Protein AF-A0A016S3N4-F1 (afdb_monomer)

Foldseek 3Di:
DQCLFPVCVPPDDDDDQDQVVVVVDQADFQHDQDDDVVSNYQHQPHPPQQDDLVNLVQDPTRDGDHSVRSCCSPCVVVSVVSVVVVVVVVVD

Structure (mmCIF, N/CA/C/O backbone):
data_AF-A0A016S3N4-F1
#
_entry.id   AF-A0A016S3N4-F1
#
loop_
_atom_site.group_PDB
_atom_site.id
_atom_site.type_symbol
_atom_site.label_atom_id
_atom_site.label_alt_id
_atom_site.label_comp_id
_atom_site.label_asym_id
_atom_site.label_entity_id
_atom_site.label_seq_id
_atom_site.pdbx_PDB_ins_code
_atom_site.Cartn_x
_atom_site.Cartn_y
_atom_site.Cartn_z
_atom_site.occupancy
_atom_site.B_iso_or_equiv
_atom_site.auth_seq_id
_atom_site.auth_comp_id
_atom_site.auth_asym_id
_atom_site.auth_atom_id
_atom_site.pdbx_PDB_model_num
ATOM 1 N N . MET A 1 1 ? -3.035 6.733 -5.261 1.00 91.06 1 MET A N 1
ATOM 2 C CA . MET A 1 1 ? -3.010 5.638 -6.257 1.00 91.06 1 MET A CA 1
ATOM 3 C C . MET A 1 1 ? -4.217 4.724 -6.122 1.00 91.06 1 MET A C 1
ATOM 5 O O . MET A 1 1 ? -5.029 4.753 -7.028 1.00 91.06 1 MET A O 1
ATOM 9 N N . LEU A 1 2 ? -4.412 4.011 -5.006 1.00 96.44 2 LEU A N 1
ATOM 10 C CA . LEU A 1 2 ? -5.507 3.031 -4.860 1.00 96.44 2 LEU A CA 1
ATOM 11 C C . LEU A 1 2 ? -6.905 3.545 -5.241 1.00 96.44 2 LEU A C 1
ATOM 13 O O . LEU A 1 2 ? -7.559 2.912 -6.053 1.00 96.44 2 LEU A O 1
ATOM 17 N N . LYS A 1 3 ? -7.330 4.727 -4.769 1.00 95.19 3 LYS A N 1
ATOM 18 C CA . LYS A 1 3 ? -8.653 5.307 -5.103 1.00 95.19 3 LYS A CA 1
ATOM 19 C C . LYS A 1 3 ? -8.915 5.549 -6.600 1.00 95.19 3 LYS A C 1
ATOM 21 O O . LYS A 1 3 ? -10.033 5.879 -6.974 1.00 95.19 3 LYS A O 1
ATOM 26 N N . ARG A 1 4 ? -7.888 5.463 -7.450 1.00 94.00 4 ARG A N 1
ATOM 27 C CA . ARG A 1 4 ? -8.024 5.580 -8.909 1.00 94.00 4 ARG A CA 1
ATOM 28 C C . ARG A 1 4 ? -8.375 4.247 -9.572 1.00 94.00 4 ARG A C 1
ATOM 30 O O . ARG A 1 4 ? -8.777 4.273 -10.725 1.00 94.00 4 ARG A O 1
ATOM 37 N N . LEU A 1 5 ? -8.231 3.132 -8.856 1.00 95.50 5 LEU A N 1
ATOM 38 C CA . LEU A 1 5 ? -8.713 1.826 -9.282 1.00 95.50 5 LEU A C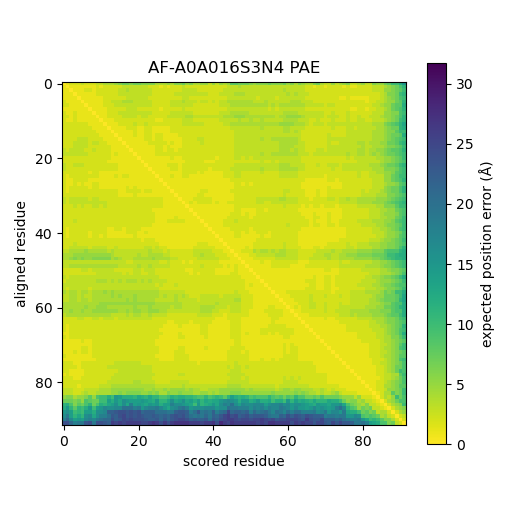A 1
ATOM 39 C C . LEU A 1 5 ? -10.194 1.682 -8.957 1.00 95.50 5 LEU A C 1
ATOM 41 O O . LEU A 1 5 ? -10.614 2.013 -7.848 1.00 95.50 5 LEU A O 1
ATOM 45 N N . ASN A 1 6 ? -10.959 1.109 -9.880 1.00 94.69 6 ASN A N 1
ATOM 46 C CA . ASN A 1 6 ? -12.382 0.822 -9.713 1.00 94.69 6 ASN A CA 1
ATOM 47 C C . ASN A 1 6 ? -12.657 0.016 -8.440 1.00 94.69 6 ASN A C 1
ATOM 49 O O . ASN A 1 6 ? -13.573 0.350 -7.697 1.00 94.69 6 ASN A O 1
ATOM 53 N N . GLN A 1 7 ? -11.807 -0.973 -8.143 1.00 95.38 7 GLN A N 1
ATOM 54 C CA . GLN A 1 7 ? -11.922 -1.823 -6.956 1.00 95.38 7 GLN A CA 1
ATOM 55 C C . GLN A 1 7 ? -11.940 -1.036 -5.634 1.00 95.38 7 GLN A C 1
ATOM 57 O O . GLN A 1 7 ? -12.649 -1.418 -4.712 1.00 95.38 7 GLN A O 1
ATOM 62 N N . PHE A 1 8 ? -11.160 0.045 -5.525 1.00 96.75 8 PHE A N 1
ATOM 63 C CA . PHE A 1 8 ? -10.978 0.792 -4.269 1.00 96.75 8 PHE A CA 1
ATOM 64 C C . PHE A 1 8 ? -11.569 2.204 -4.321 1.00 96.75 8 PHE A C 1
ATOM 66 O O . PHE A 1 8 ? -11.339 3.015 -3.419 1.00 96.75 8 PHE A O 1
ATOM 73 N N . ARG A 1 9 ? -12.280 2.541 -5.400 1.00 95.69 9 ARG A N 1
ATOM 74 C CA . ARG A 1 9 ? -12.745 3.902 -5.689 1.00 95.69 9 ARG A CA 1
ATOM 75 C C . ARG A 1 9 ? -13.608 4.467 -4.562 1.00 95.69 9 ARG A C 1
ATOM 77 O O . ARG A 1 9 ? -13.380 5.595 -4.115 1.00 95.69 9 ARG A O 1
ATOM 84 N N . ASP A 1 10 ? -14.517 3.644 -4.056 1.00 96.62 10 ASP A N 1
ATOM 85 C CA . ASP A 1 10 ? -15.518 4.042 -3.064 1.00 96.62 10 ASP A CA 1
ATOM 86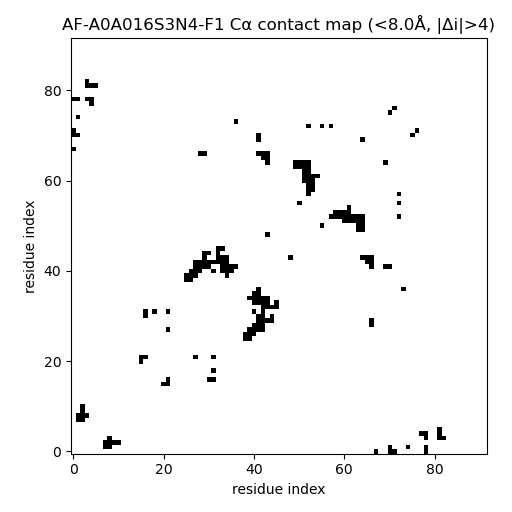 C C . ASP A 1 10 ? -15.085 3.739 -1.623 1.00 96.62 10 ASP A C 1
ATOM 88 O O . ASP A 1 10 ? -15.855 3.905 -0.681 1.00 96.62 10 ASP A O 1
ATOM 92 N N . TYR A 1 11 ? -13.825 3.339 -1.421 1.00 97.25 11 TYR A N 1
ATOM 93 C CA . TYR A 1 11 ? -13.307 3.088 -0.081 1.00 97.25 11 TYR A CA 1
ATOM 94 C C . TYR A 1 11 ? -13.169 4.411 0.680 1.00 97.25 11 TYR A C 1
ATOM 96 O O . TYR A 1 11 ? -12.704 5.437 0.149 1.00 97.25 11 TYR A O 1
ATOM 104 N N . ASN A 1 12 ? -13.537 4.362 1.959 1.00 97.31 12 ASN A N 1
ATOM 105 C CA . ASN A 1 12 ? -13.334 5.453 2.900 1.00 97.31 12 ASN A CA 1
ATOM 106 C C . ASN A 1 12 ? -11.885 5.468 3.392 1.00 97.31 12 ASN A C 1
ATOM 108 O O . ASN A 1 12 ? -11.278 4.424 3.623 1.00 97.31 12 ASN A O 1
ATOM 112 N N . VAL A 1 13 ? -11.327 6.668 3.558 1.00 97.19 13 VAL A N 1
ATOM 113 C CA . VAL A 1 13 ? -9.968 6.842 4.078 1.00 97.19 13 VAL A CA 1
ATOM 114 C C . VAL A 1 13 ? -10.051 7.155 5.562 1.00 97.19 13 VAL A C 1
ATOM 116 O O . VAL A 1 13 ? -10.498 8.233 5.947 1.00 97.19 13 VAL A O 1
ATOM 119 N N . LEU A 1 14 ? -9.567 6.230 6.383 1.00 98.00 14 LEU A N 1
ATOM 120 C CA . LEU A 1 14 ? -9.388 6.426 7.814 1.00 98.00 14 LEU A CA 1
ATOM 121 C C . LEU A 1 14 ? -7.908 6.687 8.110 1.00 98.00 14 LEU A C 1
ATOM 123 O O . LEU A 1 14 ? -7.046 5.900 7.726 1.00 98.00 14 LEU A O 1
ATOM 127 N N . ARG A 1 15 ? -7.601 7.801 8.783 1.00 97.94 15 ARG A N 1
ATOM 128 C CA . ARG A 1 15 ? -6.232 8.138 9.206 1.00 97.94 15 ARG A CA 1
ATOM 129 C C . ARG A 1 15 ? -6.075 7.817 10.687 1.00 97.94 15 ARG A C 1
ATOM 131 O O . ARG A 1 15 ? -6.624 8.520 11.526 1.00 97.94 15 ARG A O 1
ATOM 138 N N . THR A 1 16 ? -5.326 6.768 11.001 1.00 97.81 16 THR A N 1
ATOM 139 C CA . THR A 1 16 ? -5.074 6.321 12.376 1.00 97.81 16 THR A CA 1
ATOM 140 C C . THR A 1 16 ? -3.767 5.530 12.451 1.00 97.81 16 THR A C 1
ATOM 142 O O . THR A 1 16 ? -3.243 5.087 11.429 1.00 97.81 16 THR A O 1
ATOM 145 N N . ARG A 1 17 ? -3.240 5.363 13.666 1.00 97.31 17 ARG A N 1
ATOM 146 C CA . ARG A 1 17 ? -2.147 4.434 14.003 1.00 97.31 17 ARG A CA 1
ATOM 147 C C . ARG A 1 17 ? -2.547 3.440 15.097 1.00 97.31 17 ARG A C 1
ATOM 149 O O . ARG A 1 17 ? -1.703 2.670 15.538 1.00 97.31 17 ARG A O 1
ATOM 156 N N . ASP A 1 18 ? -3.801 3.482 15.542 1.00 98.00 18 ASP A N 1
ATOM 157 C CA . ASP A 1 18 ? -4.314 2.576 16.565 1.00 98.00 18 ASP A CA 1
ATOM 158 C C . ASP A 1 18 ? -4.366 1.131 16.030 1.00 98.00 18 ASP A C 1
ATOM 160 O O . ASP A 1 18 ? -5.095 0.887 15.064 1.00 98.00 18 ASP A O 1
ATOM 164 N N . PRO A 1 19 ? -3.623 0.175 16.620 1.00 96.94 19 PRO A N 1
ATOM 165 C CA . PRO A 1 19 ? -3.531 -1.188 16.100 1.00 96.94 19 PRO A CA 1
ATOM 166 C C . PRO A 1 19 ? -4.886 -1.889 15.977 1.00 96.94 19 PRO A C 1
ATOM 168 O O . PRO A 1 19 ? -5.158 -2.493 14.942 1.00 96.94 19 PRO A O 1
ATOM 171 N N . ALA A 1 20 ? -5.760 -1.742 16.978 1.00 97.75 20 ALA A N 1
ATOM 172 C CA . ALA A 1 20 ? -7.079 -2.372 16.973 1.00 97.75 20 ALA A CA 1
ATOM 173 C C . ALA A 1 20 ? -7.940 -1.859 15.810 1.00 97.75 20 ALA A C 1
ATOM 175 O O . ALA A 1 20 ? -8.597 -2.630 15.115 1.00 97.75 20 ALA A O 1
ATOM 176 N N . THR A 1 21 ? -7.880 -0.558 15.528 1.00 98.00 21 THR A N 1
ATOM 177 C CA . THR A 1 21 ? -8.560 0.023 14.370 1.00 98.00 21 THR A CA 1
ATOM 178 C C . THR A 1 21 ? -7.960 -0.475 13.050 1.00 98.00 21 THR A C 1
ATOM 180 O O . THR A 1 21 ? -8.704 -0.797 12.124 1.00 98.00 21 THR A O 1
ATOM 183 N N . LEU A 1 22 ? -6.629 -0.583 12.943 1.00 98.12 22 LEU A N 1
ATOM 184 C CA . LEU A 1 22 ? -5.959 -1.069 11.727 1.00 98.12 22 LEU A CA 1
ATOM 185 C C . LEU A 1 22 ? -6.322 -2.521 11.379 1.00 98.12 22 LEU A C 1
ATOM 187 O O . LEU A 1 22 ? -6.373 -2.871 10.199 1.00 98.12 22 LEU A O 1
ATOM 191 N N . GLU A 1 23 ? -6.598 -3.362 12.375 1.00 96.56 23 GLU A N 1
ATOM 192 C CA . GLU A 1 23 ? -7.058 -4.741 12.166 1.00 96.56 23 GLU A CA 1
ATOM 193 C C . GLU A 1 23 ? -8.421 -4.809 11.467 1.00 96.56 23 GLU A C 1
ATOM 195 O O . GLU A 1 23 ? -8.659 -5.726 10.684 1.00 96.56 23 GLU A O 1
ATOM 200 N N . THR A 1 24 ? -9.278 -3.803 11.667 1.00 97.38 24 THR A N 1
ATOM 201 C CA . THR A 1 24 ? -10.590 -3.715 11.001 1.00 97.38 24 THR A CA 1
ATOM 202 C C . THR A 1 24 ? -10.508 -3.229 9.549 1.00 97.38 24 THR A C 1
ATOM 204 O O . THR A 1 24 ? -11.463 -3.381 8.787 1.00 97.38 24 THR A O 1
ATOM 207 N N . CYS A 1 25 ? -9.375 -2.650 9.139 1.00 98.19 25 CYS A N 1
ATOM 208 C CA . CYS A 1 25 ? -9.192 -2.107 7.798 1.00 98.19 25 CYS A CA 1
ATOM 209 C C . CYS A 1 25 ? -8.875 -3.208 6.778 1.00 98.19 25 CYS A C 1
ATOM 211 O O . CYS A 1 25 ? -7.991 -4.047 6.981 1.00 98.19 25 CYS A O 1
ATOM 213 N N . GLU A 1 26 ? -9.514 -3.147 5.608 1.00 97.94 26 GLU A N 1
ATOM 214 C CA . GLU A 1 26 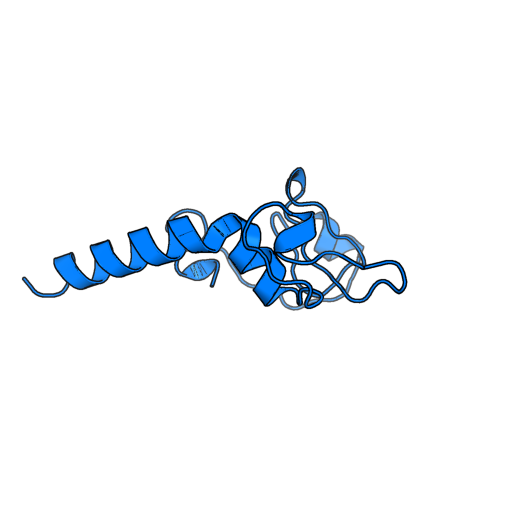? -9.201 -4.074 4.515 1.00 97.94 26 GLU A CA 1
ATOM 215 C C . GLU A 1 26 ? -7.816 -3.803 3.912 1.00 97.94 26 GLU A C 1
ATOM 217 O O . GLU A 1 26 ? -7.077 -4.738 3.613 1.00 97.94 26 GLU A O 1
ATOM 222 N N . VAL A 1 27 ? -7.443 -2.528 3.770 1.00 98.38 27 VAL A N 1
ATOM 223 C CA . VAL A 1 27 ? -6.142 -2.095 3.250 1.00 98.38 27 VAL A CA 1
ATOM 224 C C . VAL A 1 27 ? -5.480 -1.178 4.267 1.00 98.38 27 VAL A C 1
ATOM 226 O O . VAL A 1 27 ? -6.105 -0.230 4.741 1.00 98.38 27 VAL A O 1
ATOM 229 N N . VAL A 1 28 ? -4.207 -1.428 4.570 1.00 98.56 28 VAL A N 1
ATOM 230 C CA . VAL A 1 28 ? -3.401 -0.581 5.459 1.00 98.56 28 VAL A CA 1
ATOM 231 C C . VAL A 1 28 ? -2.129 -0.172 4.733 1.00 98.56 28 VAL A C 1
ATOM 233 O O . VAL A 1 28 ? -1.464 -0.998 4.109 1.00 98.56 28 VAL A O 1
ATOM 236 N N . VAL A 1 29 ? -1.803 1.114 4.799 1.00 98.38 29 VAL A N 1
ATOM 237 C CA . VAL A 1 29 ? -0.698 1.720 4.054 1.00 98.38 29 VAL A CA 1
ATOM 238 C C . VAL A 1 29 ? 0.116 2.572 5.015 1.00 98.38 29 VAL A C 1
ATOM 240 O O . VAL A 1 29 ? -0.470 3.350 5.765 1.00 98.38 29 VAL A O 1
ATOM 243 N N . ASP A 1 30 ? 1.443 2.456 4.956 1.00 98.25 30 ASP A N 1
ATOM 244 C CA . ASP A 1 30 ? 2.408 3.318 5.662 1.00 98.25 30 ASP A CA 1
ATOM 245 C C . ASP A 1 30 ? 2.460 3.198 7.191 1.00 98.25 30 ASP A C 1
ATOM 247 O O . ASP A 1 30 ? 3.246 3.878 7.848 1.00 98.25 30 ASP A O 1
ATOM 251 N N . VAL A 1 31 ? 1.613 2.351 7.773 1.00 98.12 31 VAL A N 1
ATOM 252 C CA . VAL A 1 31 ? 1.522 2.121 9.216 1.00 98.12 31 VAL A CA 1
ATOM 253 C C . VAL A 1 31 ? 1.260 0.645 9.505 1.00 98.12 31 VAL A C 1
ATOM 255 O O . VAL A 1 31 ? 0.814 -0.107 8.639 1.00 98.12 31 VAL A O 1
A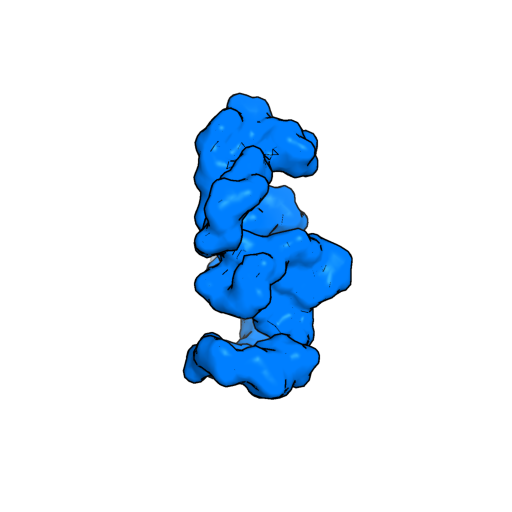TOM 258 N N . GLY A 1 32 ? 1.475 0.238 10.755 1.00 96.81 32 GLY A N 1
ATOM 259 C CA . GLY A 1 32 ? 1.178 -1.114 11.233 1.00 96.81 32 GLY A CA 1
ATOM 260 C C . GLY A 1 32 ? 2.359 -2.082 11.175 1.00 96.81 32 GLY A C 1
ATOM 261 O O . GLY A 1 32 ? 2.229 -3.201 11.653 1.00 96.81 32 GLY A O 1
ATOM 262 N N . GLY A 1 33 ? 3.513 -1.675 10.642 1.00 97.12 33 GLY A N 1
ATOM 263 C CA . GLY A 1 33 ? 4.754 -2.440 10.715 1.00 97.12 33 GLY A CA 1
ATOM 264 C C . GLY A 1 33 ? 4.746 -3.731 9.903 1.00 97.12 33 GLY A C 1
ATOM 265 O O . GLY A 1 33 ? 5.601 -4.585 10.124 1.00 97.12 33 GLY A O 1
ATOM 266 N N . VAL A 1 34 ? 3.850 -3.889 8.921 1.00 97.50 34 VAL A N 1
ATOM 267 C CA . VAL A 1 34 ? 3.733 -5.115 8.110 1.00 97.50 34 VAL A CA 1
ATOM 268 C C . VAL A 1 34 ? 3.702 -4.811 6.610 1.00 97.50 34 VAL A C 1
ATOM 270 O O . VAL A 1 34 ? 2.919 -3.981 6.148 1.00 97.50 34 VAL A O 1
ATOM 273 N N . TYR A 1 35 ? 4.505 -5.558 5.850 1.00 98.31 35 TYR A N 1
ATOM 274 C CA . TYR A 1 35 ? 4.325 -5.744 4.414 1.00 98.31 35 TYR A CA 1
ATOM 275 C C . TYR A 1 35 ? 3.831 -7.170 4.143 1.00 98.31 35 TYR A C 1
ATOM 277 O O . TYR A 1 35 ? 4.520 -8.141 4.442 1.00 98.31 35 TYR A O 1
ATOM 285 N N . ASP A 1 36 ? 2.619 -7.286 3.605 1.00 98.06 36 ASP A N 1
ATOM 286 C CA . ASP A 1 36 ? 1.991 -8.543 3.194 1.00 98.06 36 ASP A CA 1
ATOM 287 C C . ASP A 1 36 ? 0.922 -8.212 2.145 1.00 98.06 36 ASP A C 1
ATOM 289 O O . ASP A 1 36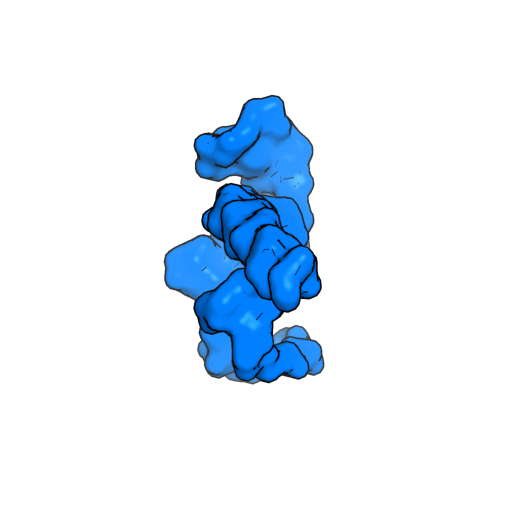 ? -0.137 -7.659 2.463 1.00 98.06 36 ASP A O 1
ATOM 293 N N . HIS A 1 37 ? 1.202 -8.525 0.877 1.00 97.94 37 HIS A N 1
ATOM 294 C CA . HIS A 1 37 ? 0.281 -8.223 -0.218 1.00 97.94 37 HIS A CA 1
ATOM 295 C C . HIS A 1 37 ? -1.031 -9.014 -0.119 1.00 97.94 37 HIS A C 1
ATOM 297 O O . HIS A 1 37 ? -2.096 -8.454 -0.383 1.00 97.94 37 HIS A O 1
ATOM 303 N N . ALA A 1 38 ? -0.989 -10.273 0.333 1.00 97.75 38 ALA A N 1
ATOM 304 C CA . ALA A 1 38 ? -2.186 -11.100 0.476 1.00 97.75 38 ALA A CA 1
ATOM 305 C C . ALA A 1 38 ? -3.155 -10.506 1.512 1.00 97.75 38 ALA A C 1
ATOM 307 O O . ALA A 1 38 ? -4.371 -10.539 1.322 1.00 97.75 38 ALA A O 1
ATOM 308 N N . LYS A 1 39 ? -2.617 -9.877 2.565 1.00 98.06 39 LYS A N 1
ATOM 309 C CA . LYS A 1 39 ? -3.390 -9.126 3.573 1.00 98.06 39 LYS A CA 1
ATOM 310 C C . LYS A 1 39 ? -3.558 -7.640 3.250 1.00 98.06 39 LYS A C 1
ATOM 312 O O . LYS A 1 39 ? -4.090 -6.895 4.073 1.00 98.06 39 LYS A O 1
ATOM 317 N N . LYS A 1 40 ? -3.087 -7.178 2.089 1.00 98.44 40 LYS A N 1
ATOM 318 C CA . LYS A 1 40 ? -3.096 -5.767 1.671 1.00 98.44 40 LYS A CA 1
ATOM 319 C C . LYS A 1 40 ? -2.506 -4.819 2.733 1.00 98.44 40 LYS A C 1
ATOM 321 O O . LYS A 1 40 ? -3.083 -3.773 3.044 1.00 98.44 40 LYS A O 1
ATOM 326 N N . ARG A 1 41 ? -1.372 -5.210 3.319 1.00 98.62 41 ARG A N 1
ATOM 327 C CA . ARG A 1 41 ? -0.583 -4.416 4.273 1.00 98.62 41 ARG A CA 1
ATOM 328 C C . ARG A 1 41 ? 0.676 -3.910 3.571 1.00 98.62 41 ARG A C 1
ATOM 330 O O . ARG A 1 41 ? 1.423 -4.706 3.005 1.00 98.62 41 ARG A O 1
ATOM 337 N N . TYR A 1 42 ? 0.885 -2.597 3.575 1.00 98.69 42 TYR A N 1
ATOM 338 C CA . TYR A 1 42 ? 1.933 -1.935 2.793 1.00 98.69 42 TYR A CA 1
ATOM 339 C C . TYR A 1 42 ? 2.681 -0.906 3.636 1.00 98.69 42 TYR A C 1
ATOM 341 O O . TYR A 1 42 ? 2.611 0.291 3.359 1.00 98.69 42 TYR A O 1
ATOM 349 N N . ASP A 1 43 ? 3.351 -1.369 4.686 1.00 98.50 43 ASP A N 1
ATOM 350 C CA . ASP A 1 43 ? 4.277 -0.559 5.475 1.00 98.50 43 ASP A CA 1
ATOM 351 C C . ASP A 1 43 ? 5.729 -0.973 5.199 1.00 98.50 43 ASP A C 1
ATOM 353 O O . ASP A 1 43 ? 6.006 -2.154 4.984 1.00 98.50 43 ASP A O 1
ATOM 357 N N . HIS A 1 44 ? 6.636 0.001 5.220 1.00 98.06 44 HIS A N 1
ATOM 358 C CA . HIS A 1 44 ? 8.065 -0.160 4.937 1.00 98.06 44 HIS A CA 1
ATOM 359 C C . HIS A 1 44 ? 8.976 0.323 6.080 1.00 98.06 44 HIS A C 1
ATOM 361 O O . HIS A 1 44 ? 10.201 0.299 5.954 1.00 98.06 44 HIS A O 1
ATOM 367 N N . HIS A 1 45 ? 8.403 0.805 7.189 1.00 97.44 45 HIS A N 1
ATOM 368 C CA . HIS A 1 45 ? 9.157 1.377 8.310 1.00 97.44 45 HIS A CA 1
ATOM 369 C C . HIS A 1 45 ? 9.897 0.336 9.173 1.00 97.44 45 HIS A C 1
ATOM 371 O O . HIS A 1 45 ? 10.548 0.691 10.157 1.00 97.44 45 HIS A O 1
ATOM 377 N N . GLN A 1 46 ? 9.814 -0.952 8.839 1.00 96.62 46 GLN A N 1
ATOM 378 C CA . GLN A 1 46 ? 10.517 -2.013 9.549 1.00 96.62 46 GLN A CA 1
ATOM 379 C C . GLN A 1 46 ? 12.011 -1.954 9.227 1.00 96.62 46 GLN A C 1
ATOM 381 O O . GLN A 1 46 ? 12.410 -1.826 8.072 1.00 96.62 46 GLN A O 1
ATOM 386 N N . LYS A 1 47 ? 12.862 -2.132 10.241 1.00 95.62 47 LYS A N 1
ATOM 387 C CA . LYS A 1 47 ? 14.323 -2.167 10.056 1.00 95.62 47 LYS A CA 1
ATOM 388 C C . LYS A 1 47 ? 14.764 -3.242 9.052 1.00 95.62 47 LYS A C 1
ATOM 390 O O . LYS A 1 47 ? 15.664 -3.005 8.251 1.00 95.62 47 LYS A O 1
ATOM 395 N N . GLU A 1 48 ? 14.092 -4.389 9.085 1.00 96.19 48 GLU A N 1
ATOM 396 C CA . GLU A 1 48 ? 14.368 -5.542 8.221 1.00 96.19 48 GLU A CA 1
ATOM 397 C C . GLU A 1 48 ? 13.740 -5.417 6.823 1.00 96.19 48 GLU A C 1
ATOM 399 O O . GLU A 1 48 ? 13.918 -6.300 5.983 1.00 96.19 48 GLU A O 1
ATOM 404 N N . PHE A 1 49 ? 13.010 -4.332 6.538 1.00 97.75 49 PHE A N 1
ATOM 405 C CA . PHE A 1 49 ? 12.413 -4.128 5.226 1.00 97.75 49 PHE A CA 1
ATOM 406 C C . PHE A 1 49 ? 13.497 -3.858 4.173 1.00 97.75 49 PHE A C 1
ATOM 408 O O . PHE A 1 49 ? 14.277 -2.896 4.246 1.00 97.75 49 PHE A O 1
ATOM 415 N N . ASN A 1 50 ? 13.537 -4.724 3.162 1.00 97.75 50 ASN A N 1
ATOM 416 C CA . ASN A 1 50 ? 14.530 -4.697 2.090 1.00 97.75 50 ASN A CA 1
ATOM 417 C C . ASN A 1 50 ? 13.911 -4.920 0.701 1.00 97.75 50 ASN A C 1
ATOM 419 O O . ASN A 1 50 ? 14.644 -5.165 -0.252 1.00 97.75 50 ASN A O 1
ATOM 423 N N . GLU A 1 51 ? 12.585 -4.818 0.569 1.00 98.31 51 GLU A N 1
ATOM 424 C CA . GLU A 1 51 ? 11.920 -5.074 -0.708 1.00 98.31 51 GLU A CA 1
ATOM 425 C C . GLU A 1 51 ? 12.165 -3.953 -1.721 1.00 98.31 51 GLU A C 1
ATOM 427 O O . GLU A 1 51 ? 12.157 -2.761 -1.400 1.00 98.31 51 GLU A O 1
ATOM 432 N N . THR A 1 52 ? 12.365 -4.360 -2.967 1.00 98.62 52 THR A N 1
ATOM 433 C CA . THR A 1 52 ? 12.687 -3.546 -4.142 1.00 98.62 52 THR A CA 1
ATOM 434 C C . THR A 1 52 ? 11.789 -3.988 -5.301 1.00 98.62 52 THR A C 1
ATOM 436 O O . THR A 1 52 ? 11.122 -5.020 -5.216 1.00 98.62 52 THR A O 1
ATOM 439 N N . MET A 1 53 ? 11.759 -3.258 -6.421 1.00 98.06 53 MET A N 1
ATOM 440 C CA . MET A 1 53 ? 11.043 -3.772 -7.602 1.00 98.06 53 MET A CA 1
ATOM 441 C C . MET A 1 53 ? 11.646 -5.093 -8.092 1.00 98.06 53 MET A C 1
ATOM 443 O O . MET A 1 53 ? 10.913 -5.946 -8.591 1.00 98.06 53 MET A O 1
ATOM 447 N N . GLN A 1 54 ? 12.964 -5.250 -7.934 1.00 98.06 54 GLN A N 1
ATOM 448 C CA . GLN A 1 54 ? 13.700 -6.434 -8.357 1.00 98.06 54 GLN A CA 1
ATOM 449 C C . GLN A 1 54 ? 13.364 -7.642 -7.477 1.00 98.06 54 GLN A C 1
ATOM 451 O O . GLN A 1 54 ? 13.045 -8.703 -8.008 1.00 98.06 54 GLN A O 1
ATOM 456 N N . SER A 1 55 ? 13.371 -7.485 -6.148 1.00 98.00 55 SER A N 1
ATOM 457 C CA . SER A 1 55 ? 13.033 -8.579 -5.219 1.00 98.00 55 SER A CA 1
ATOM 458 C C . SER A 1 55 ? 11.585 -9.045 -5.373 1.00 98.00 55 SER A C 1
ATOM 460 O O . SER A 1 55 ? 11.299 -10.225 -5.193 1.00 98.00 55 SER A O 1
ATOM 462 N N . LEU A 1 56 ? 10.688 -8.143 -5.783 1.00 97.25 56 LEU A N 1
ATOM 463 C CA . LEU A 1 56 ? 9.295 -8.461 -6.097 1.00 97.25 56 LEU A CA 1
ATOM 464 C C . LEU A 1 56 ? 9.076 -8.941 -7.544 1.00 97.25 56 LEU A C 1
ATOM 466 O O . LEU A 1 56 ? 7.942 -9.232 -7.917 1.00 97.25 56 LEU A O 1
ATOM 470 N N . GLY A 1 57 ? 10.125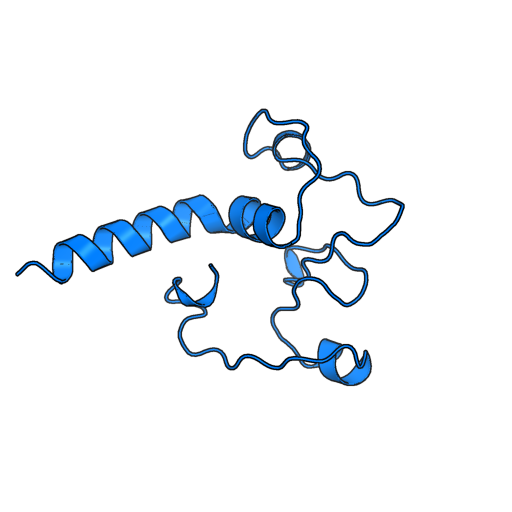 -9.017 -8.370 1.00 96.81 57 GLY A N 1
ATOM 471 C CA . GLY A 1 57 ? 10.040 -9.495 -9.754 1.00 96.81 57 GLY A CA 1
ATOM 472 C C . GLY A 1 57 ? 9.254 -8.582 -10.703 1.00 96.81 57 GLY A C 1
ATOM 473 O O . GLY A 1 57 ? 8.725 -9.055 -11.707 1.00 96.81 57 GLY A O 1
ATOM 474 N N . VAL A 1 58 ? 9.146 -7.285 -10.393 1.00 96.50 58 VAL A N 1
ATOM 475 C CA . VAL A 1 58 ? 8.338 -6.319 -11.159 1.00 96.50 58 VAL A CA 1
ATOM 476 C C . VAL A 1 58 ? 9.178 -5.557 -12.186 1.00 96.50 58 VAL A C 1
ATOM 478 O O . VAL A 1 58 ? 8.801 -5.484 -13.353 1.00 96.50 58 VAL A O 1
ATOM 481 N N . LEU A 1 59 ? 10.303 -4.975 -11.761 1.00 95.31 59 LEU A N 1
ATOM 482 C CA . LEU A 1 59 ? 11.251 -4.215 -12.592 1.00 95.31 59 LEU A CA 1
ATOM 483 C C . LEU A 1 59 ? 12.663 -4.371 -12.022 1.00 95.31 59 LEU A C 1
ATOM 485 O O . LEU A 1 59 ? 12.817 -4.573 -10.821 1.00 95.31 59 LEU A O 1
ATOM 489 N N . ASP A 1 60 ? 13.695 -4.201 -12.846 1.00 97.19 60 ASP A N 1
ATOM 490 C CA . ASP A 1 60 ? 15.096 -4.326 -12.419 1.00 97.19 60 ASP A CA 1
ATOM 491 C C . ASP A 1 60 ? 15.615 -3.050 -11.725 1.00 97.19 60 ASP A C 1
ATOM 493 O O . ASP A 1 60 ? 16.536 -2.378 -12.184 1.00 97.19 60 ASP A O 1
ATOM 497 N N . PHE A 1 61 ? 14.963 -2.671 -10.621 1.00 96.88 61 PHE A N 1
ATOM 498 C CA . PHE A 1 61 ? 15.380 -1.567 -9.756 1.00 96.88 61 PHE A CA 1
ATOM 499 C C . PHE A 1 61 ? 15.630 -2.065 -8.335 1.00 96.88 61 PHE A C 1
ATOM 501 O O . PHE A 1 61 ? 14.746 -2.658 -7.714 1.00 96.88 61 PHE A O 1
ATOM 508 N N . SER A 1 62 ? 16.810 -1.745 -7.803 1.00 97.50 62 SER A N 1
ATOM 509 C CA . SER A 1 62 ? 17.284 -2.145 -6.470 1.00 97.50 62 SER A CA 1
ATOM 510 C C . SER A 1 62 ? 16.997 -1.114 -5.368 1.00 97.50 62 SER A C 1
ATOM 512 O O . SER A 1 62 ? 17.426 -1.270 -4.226 1.00 97.50 62 SER A O 1
ATOM 514 N N . THR A 1 63 ? 16.266 -0.040 -5.677 1.00 97.44 63 THR A N 1
ATOM 515 C CA . THR A 1 63 ? 15.841 0.944 -4.674 1.00 97.44 63 THR A CA 1
ATOM 516 C C . THR A 1 63 ? 14.782 0.344 -3.751 1.00 97.44 63 THR A C 1
ATOM 518 O O . THR A 1 63 ? 13.784 -0.203 -4.226 1.00 97.44 63 THR A O 1
ATOM 521 N N . LYS A 1 64 ? 14.977 0.484 -2.432 1.00 98.00 64 LYS A N 1
ATOM 522 C CA . LYS A 1 64 ? 13.983 0.075 -1.430 1.00 98.00 64 LYS A CA 1
ATOM 523 C C . LYS A 1 64 ? 12.662 0.806 -1.645 1.00 98.00 64 LYS A C 1
ATOM 525 O O . LYS A 1 64 ? 12.641 2.018 -1.863 1.00 98.00 64 LYS A O 1
ATOM 530 N N . LEU A 1 65 ? 11.562 0.068 -1.564 1.00 98.50 65 LEU A N 1
ATOM 531 C CA . LEU A 1 65 ? 10.235 0.609 -1.826 1.00 98.50 65 LEU A CA 1
ATOM 532 C C . LEU A 1 65 ? 9.677 1.354 -0.612 1.00 98.50 65 LEU A C 1
ATOM 534 O O . LEU A 1 65 ? 9.723 0.875 0.514 1.00 98.50 65 LEU A O 1
ATOM 538 N N . SER A 1 66 ? 9.090 2.521 -0.864 1.00 98.38 66 SER A N 1
ATOM 539 C CA . SER A 1 66 ? 8.147 3.144 0.066 1.00 98.38 66 SER A CA 1
ATOM 540 C C . SER A 1 66 ? 6.784 2.453 -0.018 1.00 98.38 66 SER A C 1
ATOM 542 O O . SER A 1 66 ? 6.527 1.675 -0.941 1.00 98.38 66 SER A O 1
ATOM 544 N N . SER A 1 67 ? 5.848 2.823 0.857 1.00 98.31 67 SER A N 1
ATOM 545 C CA . SER A 1 67 ? 4.447 2.386 0.769 1.00 98.31 67 SER A CA 1
ATOM 546 C C . SER A 1 67 ? 3.838 2.666 -0.609 1.00 98.31 67 SER A C 1
ATOM 548 O O . SER A 1 67 ? 3.166 1.819 -1.193 1.00 98.31 67 SER A O 1
ATOM 550 N N . ALA A 1 68 ? 4.125 3.835 -1.191 1.00 98.19 68 ALA A N 1
ATOM 551 C CA . ALA A 1 68 ? 3.691 4.167 -2.546 1.00 98.19 68 ALA A CA 1
ATOM 552 C C . ALA A 1 68 ? 4.342 3.253 -3.600 1.00 98.19 68 ALA A C 1
ATOM 554 O O . ALA A 1 68 ? 3.661 2.809 -4.524 1.00 98.19 68 ALA A O 1
ATOM 555 N N . GLY A 1 69 ? 5.631 2.937 -3.440 1.00 98.19 69 GLY A N 1
ATOM 556 C CA . GLY A 1 69 ? 6.349 1.995 -4.298 1.00 98.19 69 GLY A CA 1
ATOM 557 C C . GLY A 1 69 ? 5.759 0.585 -4.251 1.00 98.19 69 GLY A C 1
ATOM 558 O O . GLY A 1 69 ? 5.548 -0.010 -5.30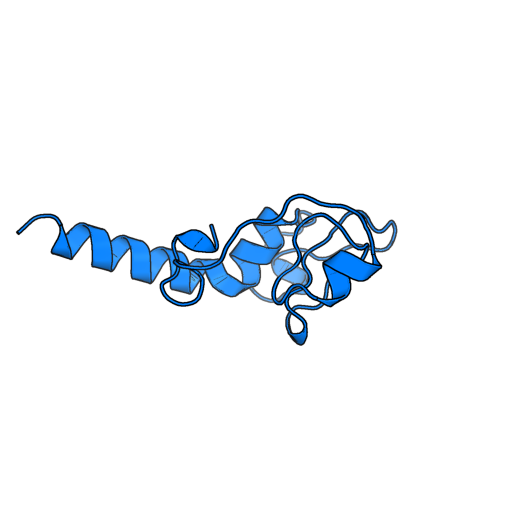1 1.00 98.19 69 GLY A O 1
ATOM 559 N N . LEU A 1 70 ? 5.403 0.090 -3.062 1.00 98.50 70 LEU A N 1
ATOM 560 C CA . LEU A 1 70 ? 4.732 -1.202 -2.876 1.00 98.50 70 LEU A CA 1
ATOM 561 C C . LEU A 1 70 ? 3.359 -1.239 -3.555 1.00 98.50 70 LEU A C 1
ATOM 563 O O . LEU A 1 70 ? 3.040 -2.189 -4.267 1.00 98.50 70 LEU A O 1
ATOM 567 N N . ILE A 1 71 ? 2.557 -0.182 -3.394 1.00 98.56 71 ILE A N 1
ATOM 568 C CA . ILE A 1 71 ? 1.278 -0.067 -4.104 1.00 98.56 71 ILE A CA 1
ATOM 569 C C . ILE A 1 71 ? 1.496 -0.081 -5.620 1.00 98.56 71 ILE A C 1
ATOM 571 O O . ILE A 1 71 ? 0.756 -0.752 -6.334 1.00 98.56 71 ILE A O 1
ATOM 575 N N . TYR A 1 72 ? 2.501 0.632 -6.128 1.00 98.06 72 TYR A N 1
ATOM 576 C CA . TYR A 1 72 ? 2.806 0.620 -7.557 1.00 98.06 72 TYR A CA 1
ATOM 577 C C . TYR A 1 72 ? 3.288 -0.755 -8.039 1.00 98.06 72 TYR A C 1
ATOM 579 O O . TYR A 1 72 ? 2.861 -1.197 -9.101 1.00 98.06 72 TYR A O 1
ATOM 587 N N . ALA A 1 73 ? 4.126 -1.449 -7.268 1.00 98.06 73 ALA A N 1
ATOM 588 C CA . ALA A 1 73 ? 4.633 -2.773 -7.617 1.00 98.06 73 ALA A CA 1
ATOM 589 C C . ALA A 1 73 ? 3.488 -3.769 -7.876 1.00 98.06 73 ALA A C 1
ATOM 591 O O . ALA A 1 73 ? 3.502 -4.480 -8.877 1.00 98.06 73 ALA A O 1
ATOM 592 N N . HIS A 1 74 ? 2.456 -3.749 -7.026 1.00 98.06 74 HIS A N 1
ATOM 593 C CA . HIS A 1 74 ? 1.318 -4.671 -7.124 1.00 98.06 74 HIS A CA 1
ATOM 594 C C . HIS A 1 74 ? 0.202 -4.201 -8.059 1.00 98.06 74 HIS A C 1
ATOM 596 O O . HIS A 1 74 ? -0.424 -5.010 -8.737 1.00 98.06 74 HIS A O 1
ATOM 602 N N . TYR A 1 75 ? -0.057 -2.895 -8.115 1.00 98.12 75 TYR A N 1
ATOM 603 C CA . TYR A 1 75 ? -1.245 -2.350 -8.781 1.00 98.12 75 TYR A CA 1
ATOM 604 C C . TYR A 1 75 ? -0.941 -1.393 -9.938 1.00 98.12 75 TYR A C 1
ATOM 606 O O . TYR A 1 75 ? -1.858 -0.954 -10.631 1.00 98.12 75 TYR A O 1
ATOM 614 N N . GLY A 1 76 ? 0.323 -1.038 -10.170 1.00 96.88 76 GLY A N 1
ATOM 615 C CA . GLY A 1 76 ? 0.723 0.031 -11.089 1.00 96.88 76 GLY A CA 1
ATOM 616 C C . GLY A 1 76 ? 0.284 -0.210 -12.531 1.00 96.88 76 GLY A C 1
ATOM 617 O O . GLY A 1 76 ? -0.246 0.698 -13.169 1.00 96.88 76 GLY A O 1
ATOM 618 N N . ARG A 1 77 ? 0.418 -1.444 -13.035 1.00 95.75 77 ARG A N 1
ATOM 619 C CA . ARG A 1 77 ? -0.018 -1.791 -14.401 1.00 95.75 77 ARG A CA 1
ATOM 620 C C . ARG A 1 77 ? -1.530 -1.648 -14.577 1.00 95.75 77 ARG A C 1
ATOM 622 O O . ARG A 1 77 ? -1.968 -1.039 -15.549 1.00 95.75 77 ARG A O 1
ATOM 629 N N . GLN A 1 78 ? -2.311 -2.167 -13.627 1.00 96.50 78 GLN A N 1
ATOM 630 C CA . GLN A 1 78 ? -3.770 -2.032 -13.628 1.00 96.50 78 GLN A CA 1
ATOM 631 C C . GLN A 1 78 ? -4.177 -0.558 -13.540 1.00 96.50 78 GLN A C 1
ATOM 633 O O . GLN A 1 78 ? -5.014 -0.098 -14.309 1.00 96.50 78 GLN A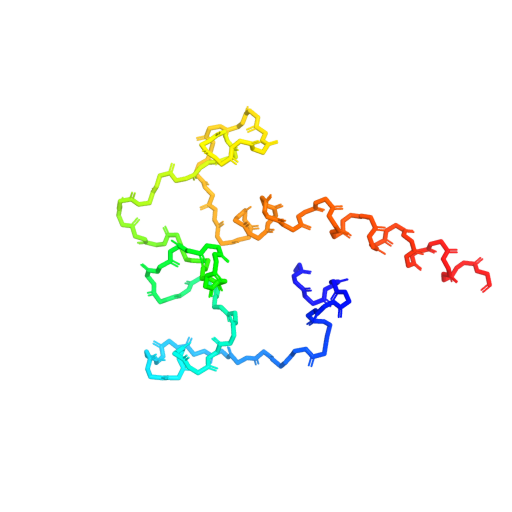 O 1
ATOM 638 N N . LEU A 1 79 ? -3.531 0.199 -12.651 1.00 96.50 79 LEU A N 1
ATOM 639 C CA . LEU A 1 79 ? -3.780 1.623 -12.467 1.00 96.50 79 LEU A CA 1
ATOM 640 C C . LEU A 1 79 ? -3.573 2.407 -13.765 1.00 96.50 79 LEU A C 1
ATOM 642 O O . LEU A 1 79 ? -4.427 3.211 -14.129 1.00 96.50 79 LEU A O 1
ATOM 646 N N . ILE A 1 80 ? -2.458 2.177 -14.462 1.00 95.88 80 ILE A N 1
ATOM 647 C CA . ILE A 1 80 ? -2.168 2.844 -15.737 1.00 95.88 80 ILE A CA 1
ATOM 648 C C . ILE A 1 80 ? -3.240 2.490 -16.772 1.00 95.88 80 ILE A C 1
ATOM 650 O O . ILE A 1 80 ? -3.771 3.390 -17.419 1.00 95.88 80 ILE A O 1
ATOM 654 N N . ALA A 1 81 ? -3.598 1.210 -16.898 1.00 95.38 81 ALA A N 1
ATOM 655 C CA . ALA A 1 81 ? -4.622 0.769 -17.842 1.00 95.38 81 ALA A CA 1
ATOM 656 C C . ALA A 1 81 ? -5.984 1.436 -17.574 1.00 95.38 81 ALA A C 1
ATOM 658 O O . ALA A 1 81 ? -6.582 2.002 -18.487 1.00 95.38 81 ALA A O 1
ATOM 659 N N . GLU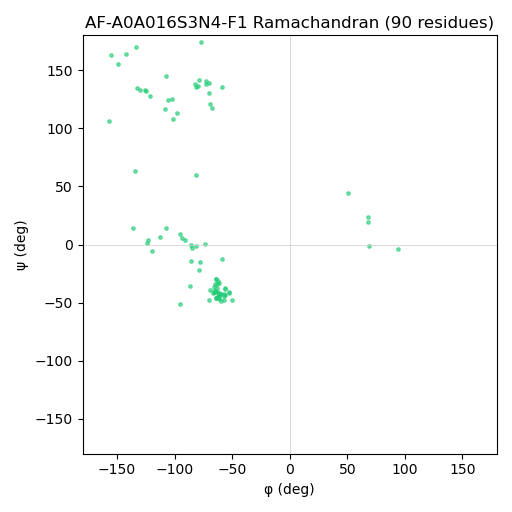 A 1 82 ? -6.450 1.435 -16.323 1.00 94.81 82 GLU A N 1
ATOM 660 C CA . GLU A 1 82 ? -7.734 2.042 -15.954 1.00 94.81 82 GLU A CA 1
ATOM 661 C C . GLU A 1 82 ? -7.743 3.564 -16.150 1.00 94.81 82 GLU A C 1
ATOM 663 O O . GLU A 1 82 ? -8.721 4.118 -16.658 1.00 94.81 82 GLU A O 1
ATOM 668 N N . VAL A 1 83 ? -6.645 4.251 -15.814 1.00 91.88 83 VAL A N 1
ATOM 669 C CA . VAL A 1 83 ? -6.531 5.698 -16.041 1.00 91.88 83 VAL A CA 1
ATOM 670 C C . VAL A 1 83 ? -6.597 6.019 -17.534 1.00 91.88 83 VAL A C 1
ATOM 672 O O . VAL A 1 83 ? -7.358 6.906 -17.919 1.00 91.88 83 VAL A O 1
ATOM 675 N N . MET A 1 84 ? -5.878 5.274 -18.377 1.00 91.00 84 MET A N 1
ATOM 676 C CA . MET A 1 84 ? -5.889 5.479 -19.830 1.00 91.00 84 MET A CA 1
ATOM 677 C C . MET A 1 84 ? -7.282 5.269 -20.438 1.00 91.00 84 MET A C 1
ATOM 679 O O . MET A 1 84 ? -7.719 6.081 -21.254 1.00 91.00 84 MET A O 1
ATOM 683 N N . ILE A 1 85 ? -8.007 4.232 -20.004 1.00 87.50 85 ILE A N 1
ATOM 684 C CA . ILE A 1 85 ? -9.383 3.965 -20.456 1.00 87.50 85 ILE A CA 1
ATOM 685 C C . ILE A 1 85 ? -10.324 5.097 -20.031 1.00 87.50 85 ILE A C 1
ATOM 687 O O . ILE A 1 85 ? -11.094 5.599 -20.848 1.00 87.50 85 ILE A O 1
ATOM 691 N N . SER A 1 86 ? -10.242 5.541 -18.772 1.00 78.12 86 SER A N 1
ATOM 692 C CA . SER A 1 86 ? -11.112 6.607 -18.264 1.00 78.12 86 SER A CA 1
ATOM 693 C C . SER A 1 86 ? -10.901 7.945 -18.989 1.00 78.12 86 SER A C 1
ATOM 695 O O . SER A 1 86 ? -11.872 8.638 -19.295 1.00 78.12 86 SER A O 1
ATOM 697 N N . CYS A 1 87 ? -9.657 8.288 -19.347 1.00 70.94 87 CYS A N 1
ATOM 698 C CA . CYS A 1 87 ? -9.357 9.482 -20.144 1.00 70.94 87 CYS A CA 1
ATOM 699 C C . CYS A 1 87 ? -9.944 9.398 -21.561 1.00 70.94 87 CYS A C 1
ATOM 701 O O . CYS A 1 87 ? -10.496 10.382 -22.053 1.00 70.94 87 CYS A O 1
ATOM 703 N N . ALA A 1 88 ? -9.863 8.228 -22.204 1.00 69.19 88 ALA A N 1
ATOM 704 C CA . ALA A 1 88 ? -10.411 8.023 -23.544 1.00 69.19 88 ALA A CA 1
ATOM 705 C C . ALA A 1 88 ? -11.945 8.161 -23.580 1.00 69.19 88 ALA A C 1
ATOM 707 O O . ALA A 1 88 ? -12.492 8.680 -24.546 1.00 69.19 88 ALA A O 1
ATOM 708 N N . GLN A 1 89 ? -12.636 7.751 -22.512 1.00 59.47 89 GLN A N 1
ATOM 709 C CA . GLN A 1 89 ? -14.096 7.856 -22.392 1.00 59.47 89 GLN A CA 1
ATOM 710 C C . GLN A 1 89 ? -14.590 9.260 -22.017 1.00 59.47 89 GLN A C 1
ATOM 712 O O . GLN A 1 89 ? -15.738 9.589 -22.284 1.00 59.47 89 GLN A O 1
ATOM 717 N N . SER A 1 90 ? -13.736 10.093 -21.416 1.00 59.00 90 SER A N 1
ATOM 718 C CA . SER A 1 90 ? -14.089 11.457 -20.984 1.00 59.00 90 SER A CA 1
ATOM 719 C C . SER A 1 90 ? -13.953 12.506 -22.098 1.00 59.00 90 SER A C 1
ATOM 721 O O . SER A 1 90 ? -14.210 13.682 -21.864 1.00 59.00 90 SER A O 1
ATOM 723 N N . SER A 1 91 ? -13.488 12.093 -23.282 1.00 55.25 91 SER A N 1
ATOM 724 C CA . SER A 1 91 ? -13.211 12.964 -24.435 1.00 55.25 91 SER A CA 1
ATOM 725 C C . SER A 1 91 ? -14.237 12.797 -25.569 1.00 55.25 91 SER A C 1
ATOM 727 O O . SER A 1 91 ? -13.975 13.234 -26.688 1.00 55.25 91 SER A O 1
ATOM 729 N N . CYS A 1 92 ? -15.373 12.148 -25.291 1.00 41.03 92 CYS A N 1
ATOM 730 C CA . CYS A 1 92 ? -16.506 11.983 -26.202 1.00 41.03 92 CYS A CA 1
ATOM 731 C C . CYS A 1 92 ? -17.751 12.674 -25.641 1.00 41.03 92 CYS A C 1
ATOM 733 O O . CYS A 1 92 ? -17.904 12.679 -24.398 1.00 41.03 92 CYS A O 1
#

InterPro domains:
  IPR003226 MYG1 exonuclease [PF03690] (1-85)
  IPR003226 MYG1 exonuclease [PTHR11215] (1-84)

pLDDT: mean 94.35, std 9.99, range [41.03, 98.69]

Mean predicted aligned error: 3.66 Å

Organism: NCBI:txid53326

Radius of gyration: 14.75 Å; Cα contacts (8 Å, |Δi|>4): 108; chains: 1; bounding box: 34×24×43 Å

Secondary structure (DSSP, 8-state):
-GGGSGGGTT--------HHHHHH-S-EES-SS-EETTTTEE---STT---BTTTTTSSS--SBPPHHHHHHHHHHHHHHHHHHHHHHHTT-

Solvent-accessible surface area (backbone atoms only — not comparable to full-atom values): 5638 Å² total; per-residue (Å²): 114,64,59,70,30,82,92,38,44,85,61,82,88,82,90,78,84,55,66,76,63,54,71,74,44,75,65,40,67,69,46,87,72,36,68,37,74,94,66,36,27,29,20,46,86,42,90,86,60,72,55,18,37,39,80,70,72,68,43,98,38,85,59,68,42,49,35,69,46,49,51,38,67,78,40,38,69,61,41,52,52,49,49,55,52,52,55,64,63,70,74,111

Sequence (92 aa):
MLKRLNQFRDYNVLRTRDPATLETCEVVVDVGGVYDHAKKRYDHHQKEFNETMQSLGVLDFSTKLSSAGLIYAHYGRQLIAEVMISCAQSSC